Protein AF-A0A1W2DVP8-F1 (afdb_monomer_lite)

Secondary structure (DSSP, 8-state):
--HHHHHHHHHHTT--HHHHHHHHTS-HHHHHHHHTTSSPPPHHHHHHHHHHHHHHHHHHHHHHHHHHHHHSTT-EEEEE-SS-EEEEES---SHHHHHHSEEESSHHHHHHHHHHHHHHHHH-

pLDDT: mean 91.6, std 7.77, range [49.16, 97.62]

Sequence (124 aa):
MTGQKLKKKLKALKMSQVEFASKCGVSDVQVSKWINEHIDVPHYAITIVEMIDELKTESAINKLKALANTVSDGHYTICKFTTNYRVGLGTPADRDFIDKMADGNSIEEAILKLLDRIREVAWG

Organism: NCBI:txid1121400

InterPro domains:
  IPR001387 Cro/C1-type, helix-turn-helix domain [PF01381] (6-37)
  IPR001387 Cro/C1-type, helix-turn-helix domain [PS50943] (6-64)
  IPR010982 Lambda repressor-like, DNA-binding domain superfamily [G3DSA:1.10.260.40] (1-60)
  IPR010982 Lambda repressor-like, DNA-binding domain superfamily [SSF47413] (2-43)

Foldseek 3Di:
DALCVVVVLCVVVVHDLCRLCVQVVHHSVVNVCRNVVVDPDDPVSVVSSVVSVVVVVVVLVVVVQVVLVVPPVSAKDWDDDPQWIFIDHDDDPDVVSRVPTQIGSDPSNSSVSHVVVVVVVVPD

Radius of gyration: 18.46 Å; chains: 1; bounding box: 49×36×39 Å

Structure (mmCIF, N/CA/C/O backbone):
data_AF-A0A1W2DVP8-F1
#
_entry.id   AF-A0A1W2DVP8-F1
#
loop_
_atom_site.group_PDB
_atom_site.id
_atom_site.type_symbol
_atom_site.label_atom_id
_atom_site.label_alt_id
_atom_site.label_comp_id
_atom_site.label_asym_id
_atom_site.label_entity_id
_atom_site.label_seq_id
_atom_site.pdbx_PDB_ins_code
_atom_site.Cartn_x
_atom_site.Cartn_y
_atom_site.Cartn_z
_atom_site.occupancy
_atom_site.B_iso_or_equiv
_atom_site.auth_seq_id
_atom_site.auth_comp_id
_atom_site.auth_asym_id
_atom_site.auth_atom_id
_atom_site.pdbx_PDB_model_num
ATOM 1 N N . MET A 1 1 ? 5.576 13.772 -11.755 1.00 87.62 1 MET A N 1
ATOM 2 C CA . MET A 1 1 ? 5.924 13.449 -10.348 1.00 87.62 1 MET A CA 1
ATOM 3 C C . MET A 1 1 ? 7.257 14.114 -10.034 1.00 87.62 1 MET A C 1
ATOM 5 O O . MET A 1 1 ? 8.117 14.064 -10.895 1.00 87.62 1 MET A O 1
ATOM 9 N N . THR A 1 2 ? 7.432 14.736 -8.863 1.00 94.12 2 THR A N 1
ATOM 10 C CA . THR A 1 2 ? 8.720 15.354 -8.477 1.00 94.12 2 THR A CA 1
ATOM 11 C C . THR A 1 2 ? 9.706 14.327 -7.913 1.00 94.12 2 THR A C 1
ATOM 13 O O . THR A 1 2 ? 9.286 13.256 -7.456 1.00 94.12 2 THR A O 1
ATOM 16 N N . GLY A 1 3 ? 10.999 14.667 -7.877 1.00 93.38 3 GLY A N 1
ATOM 17 C CA . GLY A 1 3 ? 12.048 13.831 -7.283 1.00 93.38 3 GLY A CA 1
ATOM 18 C C . GLY A 1 3 ? 11.782 13.509 -5.812 1.00 93.38 3 GLY A C 1
ATOM 19 O O . GLY A 1 3 ? 11.843 12.348 -5.394 1.00 93.38 3 GLY A O 1
ATOM 20 N N . GLN A 1 4 ? 11.341 14.507 -5.038 1.00 94.56 4 GLN A N 1
ATOM 21 C CA . GLN A 1 4 ? 10.946 14.300 -3.639 1.00 94.56 4 GLN A CA 1
ATOM 22 C C . GLN A 1 4 ? 9.750 13.347 -3.482 1.00 94.56 4 GLN A C 1
ATOM 24 O O . GLN A 1 4 ? 9.712 12.540 -2.547 1.00 94.56 4 GLN A O 1
ATOM 29 N N . LYS A 1 5 ? 8.764 13.404 -4.388 1.00 94.81 5 LYS A N 1
ATOM 30 C CA . LYS A 1 5 ? 7.609 12.492 -4.361 1.00 94.81 5 LYS A CA 1
ATOM 31 C C . LYS A 1 5 ? 8.024 11.059 -4.716 1.00 94.81 5 LYS A C 1
ATOM 33 O O . LYS A 1 5 ? 7.572 10.133 -4.042 1.00 94.81 5 LYS A O 1
ATOM 38 N N . LEU A 1 6 ? 8.930 10.882 -5.682 1.00 95.44 6 LEU A N 1
ATOM 39 C CA . LEU A 1 6 ? 9.524 9.580 -6.002 1.00 95.44 6 LEU A CA 1
ATOM 40 C C . LEU A 1 6 ? 10.257 8.996 -4.784 1.00 95.44 6 LEU A C 1
ATOM 42 O O . LEU A 1 6 ? 9.977 7.869 -4.383 1.00 95.44 6 LEU A O 1
ATOM 46 N N . LYS A 1 7 ? 11.113 9.787 -4.120 1.00 95.94 7 LYS A N 1
ATOM 47 C CA . LYS A 1 7 ? 11.838 9.366 -2.906 1.00 95.94 7 LYS A CA 1
ATOM 48 C C . LYS A 1 7 ? 10.898 8.875 -1.803 1.00 95.94 7 LYS A C 1
ATOM 50 O O . LYS A 1 7 ? 11.159 7.851 -1.173 1.00 95.94 7 LYS A O 1
ATOM 55 N N . LYS A 1 8 ? 9.791 9.591 -1.575 1.00 95.00 8 LYS A N 1
ATOM 56 C CA . LYS A 1 8 ? 8.764 9.195 -0.599 1.00 95.00 8 LYS A CA 1
ATOM 57 C C . LYS A 1 8 ? 8.094 7.872 -0.977 1.00 95.00 8 LYS A C 1
ATOM 59 O O . LYS A 1 8 ? 7.950 7.022 -0.101 1.00 95.00 8 LYS A O 1
ATOM 64 N N . LYS A 1 9 ? 7.734 7.675 -2.252 1.00 93.75 9 LYS A N 1
ATOM 65 C CA . LYS A 1 9 ? 7.146 6.414 -2.734 1.00 93.75 9 LYS A CA 1
ATOM 66 C C . LYS A 1 9 ? 8.102 5.234 -2.566 1.00 93.75 9 LYS A C 1
ATOM 68 O O . LYS A 1 9 ? 7.710 4.241 -1.968 1.00 93.75 9 LYS A O 1
ATOM 73 N N . LEU A 1 10 ? 9.366 5.364 -2.975 1.00 94.69 10 LEU A N 1
ATOM 74 C CA . LEU A 1 10 ? 10.357 4.293 -2.795 1.00 94.69 10 LEU A CA 1
ATOM 75 C C . LEU A 1 10 ? 10.524 3.911 -1.317 1.00 94.69 10 LEU A C 1
ATOM 77 O O . LEU A 1 10 ? 10.535 2.730 -0.975 1.00 94.69 10 LEU A O 1
ATOM 81 N N . LYS A 1 11 ? 10.548 4.905 -0.418 1.00 94.25 11 LYS A N 1
ATOM 82 C CA . LYS A 1 11 ? 10.590 4.661 1.031 1.00 94.25 11 LYS A CA 1
ATOM 83 C C . LYS A 1 11 ? 9.347 3.915 1.534 1.00 94.25 11 LYS A C 1
ATOM 85 O O . LYS A 1 11 ? 9.489 2.984 2.322 1.00 94.25 11 LYS A O 1
ATOM 90 N N . ALA A 1 12 ? 8.149 4.291 1.084 1.00 88.81 12 ALA A N 1
ATOM 91 C CA . ALA A 1 12 ? 6.899 3.609 1.445 1.00 88.81 12 ALA A CA 1
ATOM 92 C C . ALA A 1 12 ? 6.844 2.161 0.919 1.00 88.81 12 ALA A C 1
ATOM 94 O O . ALA A 1 12 ? 6.334 1.258 1.587 1.00 88.81 12 ALA A O 1
ATOM 95 N N . LEU A 1 13 ? 7.441 1.925 -0.249 1.00 89.00 13 LEU A N 1
ATOM 96 C CA . LEU A 1 13 ? 7.591 0.601 -0.847 1.00 89.00 13 LEU A CA 1
ATOM 97 C C . LEU A 1 13 ? 8.717 -0.230 -0.214 1.00 89.00 13 LEU A C 1
ATOM 99 O O . LEU A 1 13 ? 8.846 -1.401 -0.551 1.00 89.00 13 LEU A O 1
ATOM 103 N N . LYS A 1 14 ? 9.507 0.338 0.712 1.00 92.75 14 LYS A N 1
ATOM 104 C CA . LYS A 1 14 ? 10.744 -0.267 1.244 1.00 92.75 14 LYS A CA 1
ATOM 105 C C . LYS A 1 14 ? 11.717 -0.689 0.130 1.00 92.75 14 LYS A C 1
ATOM 107 O O . LYS A 1 14 ? 12.460 -1.650 0.286 1.00 92.75 14 LYS A O 1
ATOM 112 N N . MET A 1 15 ? 11.713 0.056 -0.973 1.00 94.12 15 MET A N 1
ATOM 113 C CA . MET A 1 15 ? 12.488 -0.223 -2.176 1.00 94.12 15 MET A CA 1
ATOM 114 C C . MET A 1 15 ? 13.744 0.646 -2.215 1.00 94.12 15 MET A C 1
ATOM 116 O O . MET A 1 15 ? 13.684 1.863 -2.012 1.00 94.12 15 MET A O 1
ATOM 120 N N . SER A 1 16 ? 14.890 0.025 -2.491 1.00 96.25 16 SER A N 1
ATOM 121 C CA . SER A 1 16 ? 16.151 0.754 -2.661 1.00 96.25 16 SER A CA 1
ATOM 122 C C . SER A 1 16 ? 16.231 1.435 -4.034 1.00 96.25 16 SER A C 1
ATOM 124 O O . SER A 1 16 ? 15.555 1.038 -4.983 1.00 96.25 16 SER A O 1
ATOM 126 N N . GLN A 1 17 ? 17.092 2.451 -4.174 1.00 95.56 17 GLN A N 1
ATOM 127 C CA . GLN A 1 17 ? 17.328 3.084 -5.481 1.00 95.56 17 GLN A CA 1
ATOM 128 C C . GLN A 1 17 ? 17.907 2.094 -6.495 1.00 95.56 17 GLN A C 1
ATOM 130 O O . GLN A 1 17 ? 17.519 2.132 -7.655 1.00 95.56 17 GLN A O 1
ATOM 135 N N . VAL A 1 18 ? 18.792 1.197 -6.047 1.00 96.81 18 VAL A N 1
ATOM 136 C CA . VAL A 1 18 ? 19.421 0.163 -6.883 1.00 96.81 18 VAL A CA 1
ATOM 137 C C . VAL A 1 18 ? 18.373 -0.810 -7.420 1.00 96.81 18 VAL A C 1
ATOM 139 O O . VAL A 1 18 ? 18.340 -1.104 -8.613 1.00 96.81 18 VAL A O 1
ATOM 142 N N . GLU A 1 19 ? 17.473 -1.269 -6.553 1.00 96.06 19 GLU A N 1
ATOM 143 C CA . GLU A 1 19 ? 16.375 -2.149 -6.945 1.00 96.06 19 GLU A CA 1
ATOM 144 C C . GLU A 1 19 ? 15.438 -1.463 -7.946 1.00 96.06 19 GLU A C 1
ATOM 146 O O . GLU A 1 19 ? 15.117 -2.034 -8.988 1.00 96.06 19 GLU A O 1
ATOM 151 N N . PHE A 1 20 ? 15.051 -0.214 -7.676 1.00 96.94 20 PHE A N 1
ATOM 152 C CA . PHE A 1 20 ? 14.198 0.550 -8.582 1.00 96.94 20 PHE A CA 1
ATOM 153 C C . PHE A 1 20 ? 14.873 0.826 -9.935 1.00 96.94 20 PHE A C 1
ATOM 155 O O . PHE A 1 20 ? 14.236 0.702 -10.982 1.00 96.94 20 PHE A O 1
ATOM 162 N N . ALA A 1 21 ? 16.170 1.144 -9.927 1.00 97.25 21 ALA A N 1
ATOM 163 C CA . ALA A 1 21 ? 16.969 1.348 -11.132 1.00 97.25 21 ALA A CA 1
ATOM 164 C C . ALA A 1 21 ? 16.977 0.095 -12.016 1.00 97.25 21 ALA A C 1
ATOM 166 O O . ALA A 1 21 ? 16.729 0.190 -13.218 1.00 97.25 21 ALA A O 1
ATOM 167 N N . SER A 1 22 ? 17.143 -1.084 -11.403 1.00 96.88 22 SER A N 1
ATOM 168 C CA . SER A 1 22 ? 17.049 -2.373 -12.093 1.00 96.88 22 SER A CA 1
ATOM 169 C C . SER A 1 22 ? 15.681 -2.580 -12.756 1.00 96.88 22 SER A C 1
ATOM 171 O O . SER A 1 22 ? 15.634 -2.998 -13.911 1.00 96.88 22 SER A O 1
ATOM 173 N N . LYS A 1 23 ? 14.571 -2.224 -12.088 1.00 94.50 23 LYS A N 1
ATOM 174 C CA . LYS A 1 23 ? 13.219 -2.296 -12.686 1.00 94.50 23 LYS A CA 1
ATOM 175 C C . LYS A 1 23 ? 13.027 -1.332 -13.853 1.00 94.50 23 LYS A C 1
ATOM 177 O O . LYS A 1 23 ? 12.290 -1.641 -14.782 1.00 94.50 23 LYS A O 1
ATOM 182 N N . CYS A 1 24 ? 13.682 -0.178 -13.802 1.00 93.88 24 CYS A N 1
ATOM 183 C CA . CYS A 1 24 ? 13.612 0.843 -14.841 1.00 93.88 24 CYS A CA 1
ATOM 184 C C . CYS A 1 24 ? 14.604 0.616 -15.994 1.00 93.88 24 CYS A C 1
ATOM 186 O O . CYS A 1 24 ? 14.543 1.344 -16.980 1.00 93.88 24 CYS A O 1
ATOM 188 N N . GLY A 1 25 ? 15.528 -0.345 -15.874 1.00 95.50 25 GLY A N 1
ATOM 189 C CA . GLY A 1 25 ? 16.584 -0.571 -16.865 1.00 95.50 25 GLY A CA 1
ATOM 190 C C . GLY A 1 25 ? 17.602 0.573 -16.950 1.00 95.50 25 GLY A C 1
ATOM 191 O O . GLY A 1 25 ? 18.148 0.832 -18.019 1.00 95.50 25 GLY A O 1
ATOM 192 N N . VAL A 1 26 ? 17.842 1.281 -15.842 1.00 96.31 26 VAL A N 1
ATOM 193 C CA . VAL A 1 26 ? 18.785 2.412 -15.760 1.00 96.31 26 VAL A CA 1
ATOM 194 C C . VAL A 1 26 ? 19.813 2.195 -14.650 1.00 96.31 26 VAL A C 1
ATOM 196 O O . VAL A 1 26 ? 19.691 1.270 -13.849 1.00 96.31 26 VAL A O 1
ATOM 199 N N . SER A 1 27 ? 20.824 3.063 -14.569 1.00 97.25 27 SER A N 1
ATOM 200 C CA . SER A 1 27 ? 21.740 3.083 -13.426 1.00 97.25 27 SER A CA 1
ATOM 201 C C . SER A 1 27 ? 21.100 3.724 -12.191 1.00 97.25 27 SER A C 1
ATOM 203 O O . SER A 1 27 ? 20.252 4.613 -12.279 1.00 97.25 27 SER A O 1
ATOM 205 N N . ASP A 1 28 ? 21.556 3.315 -11.014 1.00 96.31 28 ASP A N 1
ATOM 206 C CA . ASP A 1 28 ? 21.214 3.937 -9.733 1.00 96.31 28 ASP A CA 1
ATOM 207 C C . ASP A 1 28 ? 21.630 5.418 -9.678 1.00 96.31 28 ASP A C 1
ATOM 209 O O . ASP A 1 28 ? 20.908 6.246 -9.124 1.00 96.31 28 ASP A O 1
ATOM 213 N N . VAL A 1 29 ? 22.727 5.788 -10.349 1.00 96.94 29 VAL A N 1
ATOM 214 C CA . VAL A 1 29 ? 23.134 7.190 -10.547 1.00 96.94 29 VAL A CA 1
ATOM 215 C C . VAL A 1 29 ? 22.039 7.996 -11.251 1.00 96.94 29 VAL A C 1
ATOM 217 O O . VAL A 1 29 ? 21.763 9.130 -10.858 1.00 96.94 29 VAL A O 1
ATOM 220 N N . GLN A 1 30 ? 21.387 7.429 -12.271 1.00 96.94 30 GLN A N 1
ATOM 221 C CA . GLN A 1 30 ? 20.291 8.096 -12.976 1.00 96.94 30 GLN A CA 1
ATOM 222 C C . GLN A 1 30 ? 19.089 8.321 -12.045 1.00 96.94 30 GLN A C 1
ATOM 224 O O . GLN A 1 30 ? 18.538 9.422 -12.009 1.00 96.94 30 GLN A O 1
ATOM 229 N N . VAL A 1 31 ? 18.740 7.321 -11.229 1.00 96.44 31 VAL A N 1
ATOM 230 C CA . VAL A 1 31 ? 17.680 7.436 -10.211 1.00 96.44 31 VAL A CA 1
ATOM 231 C C . VAL A 1 31 ? 18.022 8.491 -9.158 1.00 96.44 31 VAL A C 1
ATOM 233 O O . VAL A 1 31 ? 17.161 9.283 -8.771 1.00 96.44 31 VAL A O 1
ATOM 236 N N . SER A 1 32 ? 19.281 8.554 -8.723 1.00 97.19 32 SER A N 1
ATOM 237 C CA . SER A 1 32 ? 19.763 9.569 -7.784 1.00 97.19 32 SER A CA 1
ATOM 238 C C . SER A 1 32 ? 19.593 10.981 -8.349 1.00 97.19 32 SER A C 1
ATOM 240 O O . SER A 1 32 ? 19.098 11.871 -7.655 1.00 97.19 32 SER A O 1
ATOM 242 N N . LYS A 1 33 ? 19.904 11.191 -9.636 1.00 97.62 33 LYS A N 1
ATOM 243 C CA . LYS A 1 33 ? 19.685 12.486 -10.296 1.00 97.62 33 LYS A CA 1
ATOM 244 C C . LYS A 1 33 ? 18.206 12.885 -10.344 1.00 97.62 33 LYS A C 1
ATOM 246 O O . LYS A 1 33 ? 17.911 14.060 -10.138 1.00 97.62 33 LYS A O 1
ATOM 251 N N . TRP A 1 34 ? 17.290 11.934 -10.553 1.00 97.50 34 TRP A N 1
ATOM 252 C CA . TRP A 1 34 ? 15.845 12.185 -10.470 1.00 97.50 34 TRP A CA 1
ATOM 253 C C . TRP A 1 34 ? 15.412 12.589 -9.059 1.00 97.50 34 TRP A C 1
ATOM 255 O O . TRP A 1 34 ? 14.690 13.565 -8.880 1.00 97.50 34 TRP A O 1
ATOM 265 N N . ILE A 1 35 ? 15.859 11.846 -8.042 1.00 96.25 35 ILE A N 1
ATOM 266 C CA . ILE A 1 35 ? 15.496 12.081 -6.636 1.00 96.25 35 ILE A CA 1
ATOM 267 C C . ILE A 1 35 ? 16.005 13.435 -6.136 1.00 96.25 35 ILE A C 1
ATOM 269 O O . ILE A 1 35 ? 15.305 14.102 -5.373 1.00 96.25 35 ILE A O 1
ATOM 273 N N . ASN A 1 36 ? 17.204 13.827 -6.567 1.00 96.62 36 ASN A N 1
ATOM 274 C CA . ASN A 1 36 ? 17.841 15.092 -6.207 1.00 96.62 36 ASN A CA 1
ATOM 275 C C . ASN A 1 36 ? 17.442 16.254 -7.131 1.00 96.62 36 ASN A C 1
ATOM 277 O O . ASN A 1 36 ? 18.016 17.331 -7.019 1.00 96.62 36 ASN A O 1
ATOM 281 N N . GLU A 1 37 ? 16.473 16.040 -8.028 1.00 94.94 37 GLU A N 1
ATOM 282 C CA . GLU A 1 37 ? 15.890 17.074 -8.898 1.00 94.94 37 GLU A CA 1
ATOM 283 C C . GLU A 1 37 ? 16.916 17.749 -9.826 1.00 94.94 37 GLU A C 1
ATOM 285 O O . GLU A 1 37 ? 16.724 18.869 -10.286 1.00 94.94 37 GLU A O 1
ATOM 290 N N . HIS A 1 38 ? 18.003 17.043 -10.152 1.00 95.62 38 HIS A N 1
ATOM 291 C CA . HIS A 1 38 ? 18.950 17.473 -11.184 1.00 95.62 38 HIS A CA 1
ATOM 292 C C . HIS A 1 38 ? 18.378 17.305 -12.594 1.00 95.62 38 HIS A C 1
ATOM 294 O O . HIS A 1 38 ? 18.798 17.997 -13.517 1.00 95.62 38 HIS A O 1
ATOM 300 N N . ILE A 1 39 ? 17.453 16.358 -12.756 1.00 94.88 39 ILE A N 1
ATOM 301 C CA . ILE A 1 39 ? 16.690 16.096 -13.977 1.00 94.88 39 ILE A CA 1
ATOM 302 C C . ILE A 1 39 ? 15.294 15.600 -13.602 1.00 94.88 39 ILE A C 1
ATOM 304 O O . ILE A 1 39 ? 15.101 15.000 -12.541 1.00 94.88 39 ILE A O 1
ATOM 308 N N . ASP A 1 40 ? 14.336 15.804 -14.501 1.00 96.25 40 ASP A N 1
ATOM 309 C CA . ASP A 1 40 ? 12.962 15.354 -14.304 1.00 96.25 40 ASP A CA 1
ATOM 310 C C . ASP A 1 40 ? 12.843 13.828 -14.251 1.00 96.25 40 ASP A C 1
ATOM 312 O O . ASP A 1 40 ? 13.577 13.089 -14.916 1.00 96.25 40 ASP A O 1
ATOM 316 N N . VAL A 1 41 ? 11.862 13.353 -13.477 1.00 96.50 41 VAL A N 1
ATOM 317 C CA . VAL A 1 41 ? 11.491 11.936 -13.455 1.00 96.50 41 VAL A CA 1
ATOM 318 C C . VAL A 1 41 ? 10.776 11.607 -14.772 1.00 96.50 41 VAL A C 1
ATOM 320 O O . VAL A 1 41 ? 9.697 12.156 -15.020 1.00 96.50 41 VAL A O 1
ATOM 323 N N . PRO A 1 42 ? 11.312 10.706 -15.612 1.00 96.50 42 PRO A N 1
ATOM 324 C CA . PRO A 1 42 ? 10.688 10.380 -16.884 1.00 96.50 42 PRO A CA 1
ATOM 325 C C . PRO A 1 42 ? 9.386 9.611 -16.669 1.00 96.50 42 PRO A C 1
ATOM 327 O O . PRO A 1 42 ? 9.254 8.840 -15.718 1.00 96.50 42 PRO A O 1
ATOM 330 N N . HIS A 1 43 ? 8.434 9.782 -17.589 1.00 94.75 43 HIS A N 1
ATOM 331 C CA . HIS A 1 43 ? 7.087 9.229 -17.446 1.00 94.75 43 HIS A CA 1
ATOM 332 C C . HIS A 1 43 ? 7.072 7.712 -17.211 1.00 94.75 43 HIS A C 1
ATOM 334 O O . HIS A 1 43 ? 6.380 7.257 -16.311 1.00 94.75 43 HIS A O 1
ATOM 340 N N . TYR A 1 44 ? 7.906 6.938 -17.914 1.00 94.56 44 TYR A N 1
ATOM 341 C CA . TYR A 1 44 ? 7.967 5.484 -17.721 1.00 94.56 44 TYR A CA 1
ATOM 342 C C . TYR A 1 44 ? 8.355 5.086 -16.286 1.00 94.56 44 TYR A C 1
ATOM 344 O O . TYR A 1 44 ? 7.819 4.123 -15.750 1.00 94.56 44 TYR A O 1
ATOM 352 N N . ALA A 1 45 ? 9.251 5.834 -15.631 1.00 95.19 45 ALA A N 1
ATOM 353 C CA . ALA A 1 45 ? 9.649 5.555 -14.253 1.00 95.19 45 ALA A CA 1
ATOM 354 C C . ALA A 1 45 ? 8.507 5.880 -13.278 1.00 95.19 45 ALA A C 1
ATOM 356 O O . ALA A 1 45 ? 8.330 5.188 -12.275 1.00 95.19 45 ALA A O 1
ATOM 357 N N . ILE A 1 46 ? 7.703 6.903 -13.593 1.00 95.25 46 ILE A N 1
ATOM 358 C CA . ILE A 1 46 ? 6.459 7.204 -12.874 1.00 95.25 46 ILE A CA 1
ATOM 359 C C . ILE A 1 46 ? 5.493 6.022 -12.997 1.00 95.25 46 ILE A C 1
ATOM 361 O O . ILE A 1 46 ? 5.045 5.505 -11.978 1.00 95.25 46 ILE A O 1
ATOM 365 N N . THR A 1 47 ? 5.250 5.546 -14.218 1.00 93.69 47 THR A N 1
ATOM 366 C CA . THR A 1 47 ? 4.358 4.411 -14.475 1.00 93.69 47 THR A CA 1
ATOM 367 C C . THR A 1 47 ? 4.817 3.155 -13.737 1.00 93.69 47 THR A C 1
ATOM 369 O O . THR A 1 47 ? 4.019 2.522 -13.056 1.00 93.69 47 THR A O 1
ATOM 372 N N . ILE A 1 48 ? 6.110 2.816 -13.789 1.00 93.31 48 ILE A N 1
ATOM 373 C CA . ILE A 1 48 ? 6.651 1.625 -13.117 1.00 93.31 48 ILE A CA 1
ATOM 374 C C . ILE A 1 48 ? 6.444 1.697 -11.601 1.00 93.31 48 ILE A C 1
ATOM 376 O O . ILE A 1 48 ? 6.014 0.714 -10.998 1.00 93.31 48 ILE A O 1
ATOM 380 N N . VAL A 1 49 ? 6.731 2.840 -10.963 1.00 93.69 49 VAL A N 1
ATOM 381 C CA . VAL A 1 49 ? 6.541 2.950 -9.508 1.00 93.69 49 VAL A CA 1
ATOM 382 C C . VAL A 1 49 ? 5.063 2.898 -9.121 1.00 93.69 49 VAL A C 1
ATOM 384 O O . VAL A 1 49 ? 4.740 2.381 -8.057 1.00 93.69 49 VAL A O 1
ATOM 387 N N . GLU A 1 50 ? 4.168 3.412 -9.967 1.00 90.06 50 GLU A N 1
ATOM 388 C CA . GLU A 1 50 ? 2.720 3.342 -9.754 1.00 90.06 50 GLU A CA 1
ATOM 389 C C . GLU A 1 50 ? 2.206 1.906 -9.894 1.00 90.06 50 GLU A C 1
ATOM 391 O O . GLU A 1 50 ? 1.539 1.424 -8.984 1.00 90.06 50 GLU A O 1
ATOM 396 N N . MET A 1 51 ? 2.632 1.171 -10.923 1.00 88.31 51 MET A N 1
ATOM 397 C CA . MET A 1 51 ? 2.287 -0.247 -11.094 1.00 88.31 51 MET A CA 1
ATOM 398 C C . MET A 1 51 ? 2.768 -1.116 -9.923 1.00 88.31 51 MET A C 1
ATOM 400 O O . MET A 1 51 ? 2.062 -2.013 -9.473 1.00 88.31 51 MET A O 1
ATOM 404 N N . ILE A 1 52 ? 3.972 -0.865 -9.402 1.00 87.00 52 ILE A N 1
ATOM 405 C CA . ILE A 1 52 ? 4.496 -1.603 -8.240 1.00 87.00 52 ILE A CA 1
ATOM 406 C C . ILE A 1 52 ? 3.655 -1.322 -6.984 1.00 87.00 52 ILE A C 1
ATOM 408 O O . ILE A 1 52 ? 3.383 -2.233 -6.201 1.00 87.00 52 ILE A O 1
ATOM 412 N N . ASP A 1 53 ? 3.242 -0.069 -6.793 1.00 84.69 53 ASP A N 1
ATOM 413 C CA . ASP A 1 53 ? 2.377 0.359 -5.687 1.00 84.69 53 ASP A CA 1
ATOM 414 C C . ASP A 1 53 ? 0.990 -0.309 -5.768 1.00 84.69 53 ASP A C 1
ATOM 416 O O . ASP A 1 53 ? 0.455 -0.802 -4.768 1.00 84.69 53 ASP A O 1
ATOM 420 N N . GLU A 1 54 ? 0.445 -0.419 -6.981 1.00 78.31 54 GLU A N 1
ATOM 421 C CA . GLU A 1 54 ? -0.801 -1.135 -7.267 1.00 78.31 54 GLU A CA 1
ATOM 422 C C . GLU A 1 54 ? -0.680 -2.634 -6.978 1.00 78.31 54 GLU A C 1
ATOM 424 O O . GLU A 1 54 ? -1.493 -3.165 -6.225 1.00 78.31 54 GLU A O 1
ATOM 429 N N . LEU A 1 55 ? 0.370 -3.309 -7.459 1.00 76.56 55 LEU A N 1
ATOM 430 C CA . LEU A 1 55 ? 0.600 -4.741 -7.205 1.00 76.56 55 LEU A CA 1
ATOM 431 C C . LEU A 1 55 ? 0.734 -5.062 -5.709 1.00 76.56 55 LEU A C 1
ATOM 433 O O . LEU A 1 55 ? 0.274 -6.102 -5.226 1.00 76.56 55 LEU A O 1
ATOM 437 N N . LYS A 1 56 ? 1.346 -4.159 -4.938 1.00 71.31 56 LYS A N 1
ATOM 438 C CA . LYS A 1 56 ? 1.430 -4.300 -3.482 1.00 71.31 56 LYS A CA 1
ATOM 439 C C . LYS A 1 56 ? 0.048 -4.186 -2.833 1.00 71.31 56 LYS A C 1
ATOM 441 O O . LYS A 1 56 ? -0.287 -4.994 -1.961 1.00 71.31 56 LYS A O 1
ATOM 446 N N . THR A 1 57 ? -0.768 -3.244 -3.299 1.00 65.19 57 THR A N 1
ATOM 447 C CA . THR A 1 57 ? -2.152 -3.050 -2.845 1.00 65.19 57 THR A CA 1
ATOM 448 C C . THR A 1 57 ? -3.043 -4.238 -3.220 1.00 65.19 57 THR A C 1
ATOM 450 O O . THR A 1 57 ? -3.802 -4.727 -2.377 1.00 65.19 57 THR A O 1
ATOM 453 N N . GLU A 1 58 ? -2.894 -4.779 -4.433 1.00 65.75 58 GLU A N 1
ATOM 454 C CA . GLU A 1 58 ? -3.548 -6.019 -4.855 1.00 65.75 58 GLU A CA 1
ATOM 455 C C . GLU A 1 58 ? -3.180 -7.182 -3.931 1.00 65.75 58 GLU A C 1
ATOM 457 O O . GLU A 1 58 ? -4.049 -7.979 -3.588 1.00 65.75 58 GLU A O 1
ATOM 462 N N . SER A 1 59 ? -1.944 -7.253 -3.420 1.00 80.25 59 SER A N 1
ATOM 463 C CA . SER A 1 59 ? -1.563 -8.300 -2.462 1.00 80.25 59 SER A CA 1
ATOM 464 C C . SER A 1 59 ? -2.362 -8.238 -1.151 1.00 80.25 59 SER A C 1
ATOM 466 O O . SER A 1 59 ? -2.746 -9.280 -0.615 1.00 80.25 59 SER A O 1
ATOM 468 N N . ALA A 1 60 ? -2.647 -7.038 -0.633 1.00 86.44 60 ALA A N 1
ATOM 469 C CA . ALA A 1 60 ? -3.416 -6.867 0.598 1.00 86.44 60 ALA A CA 1
ATOM 470 C C . ALA A 1 60 ? -4.899 -7.175 0.364 1.00 86.44 60 ALA A C 1
ATOM 472 O O . ALA A 1 60 ? -5.497 -7.945 1.116 1.0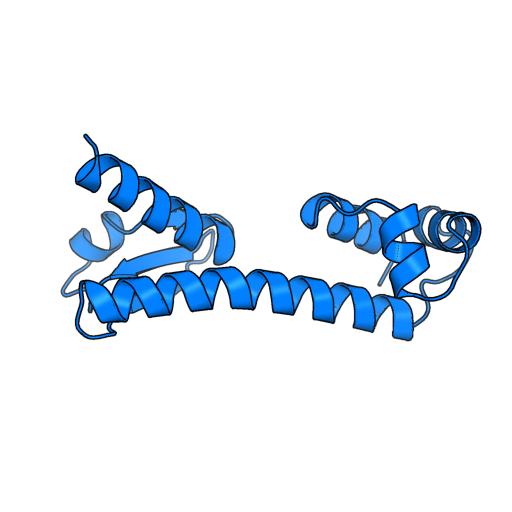0 86.44 60 ALA A O 1
ATOM 473 N N . ILE A 1 61 ? -5.475 -6.653 -0.721 1.00 90.56 61 ILE A N 1
ATOM 474 C CA . ILE A 1 61 ? -6.862 -6.945 -1.101 1.00 90.56 61 ILE A CA 1
ATOM 475 C C . ILE A 1 61 ? -7.053 -8.441 -1.380 1.00 90.56 61 ILE A C 1
ATOM 477 O O . ILE A 1 61 ? -8.055 -9.012 -0.959 1.00 90.56 61 ILE A O 1
ATOM 481 N N . ASN A 1 62 ? -6.096 -9.111 -2.021 1.00 90.88 62 ASN A N 1
ATOM 482 C CA . ASN A 1 62 ? -6.177 -10.550 -2.276 1.00 90.88 62 ASN A CA 1
ATOM 483 C C . ASN A 1 62 ? -6.125 -11.367 -0.978 1.00 90.88 62 ASN A C 1
ATOM 485 O O . ASN A 1 62 ? -6.879 -12.329 -0.838 1.00 90.88 62 ASN A O 1
ATOM 489 N N . LYS A 1 63 ? -5.312 -10.957 0.006 1.00 90.50 63 LYS A N 1
ATOM 490 C CA . LYS A 1 63 ? -5.320 -11.566 1.348 1.00 90.50 63 LYS A CA 1
ATOM 491 C C . LYS A 1 63 ? -6.657 -11.359 2.061 1.00 90.50 63 LYS A C 1
ATOM 493 O O . LYS A 1 63 ? -7.169 -12.303 2.654 1.00 90.50 63 LYS A O 1
ATOM 498 N N . LEU A 1 64 ? -7.240 -10.161 1.969 1.00 93.50 64 LEU A N 1
ATOM 499 C CA . LEU A 1 64 ? -8.570 -9.878 2.516 1.00 93.50 64 LEU A CA 1
ATOM 500 C C . LEU A 1 64 ? -9.647 -10.751 1.861 1.00 93.50 64 LEU A C 1
ATOM 502 O O . LEU A 1 64 ? -10.442 -11.352 2.572 1.00 93.50 64 LEU A O 1
ATOM 506 N N . LYS A 1 65 ? -9.649 -10.860 0.526 1.00 93.81 65 LYS A N 1
ATOM 507 C CA . LYS A 1 65 ? -10.578 -11.719 -0.225 1.00 93.81 65 LYS A CA 1
ATOM 508 C C . LYS A 1 65 ? -10.454 -13.183 0.196 1.00 93.81 65 LYS A C 1
ATOM 510 O O . LYS A 1 65 ? -11.461 -13.823 0.476 1.00 93.81 65 LYS A O 1
ATOM 515 N N . ALA A 1 66 ? -9.228 -13.702 0.278 1.00 90.25 66 ALA A N 1
ATOM 516 C CA . ALA A 1 66 ? -8.977 -15.078 0.703 1.00 90.25 66 ALA A CA 1
ATOM 517 C C . ALA A 1 66 ? -9.500 -15.340 2.123 1.00 90.25 66 ALA A C 1
ATOM 519 O O . ALA A 1 66 ? -10.163 -16.348 2.367 1.00 90.25 66 ALA A O 1
ATOM 520 N N . LEU A 1 67 ? -9.261 -14.401 3.041 1.00 91.31 67 LEU A N 1
ATOM 521 C CA . LEU A 1 67 ? -9.801 -14.468 4.392 1.00 91.31 67 LEU A CA 1
ATOM 522 C C . LEU A 1 67 ? -11.334 -14.434 4.381 1.00 91.31 67 LEU A C 1
ATOM 524 O O . LEU A 1 67 ? -11.957 -15.316 4.960 1.00 91.31 67 LEU A 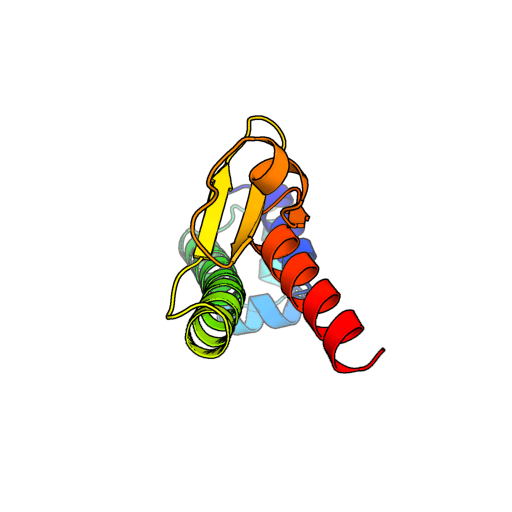O 1
ATOM 528 N N . ALA A 1 68 ? -11.944 -13.467 3.695 1.00 94.12 68 ALA A N 1
ATOM 529 C CA . ALA A 1 68 ? -13.395 -13.308 3.631 1.00 94.12 68 ALA A CA 1
ATOM 530 C C . ALA A 1 68 ? -14.095 -14.553 3.072 1.00 94.12 68 ALA A C 1
ATOM 532 O O . ALA A 1 68 ? -15.085 -15.000 3.646 1.00 94.12 68 ALA A O 1
ATOM 533 N N . ASN A 1 69 ? -13.542 -15.167 2.023 1.00 92.06 69 ASN A N 1
ATOM 534 C CA . ASN A 1 69 ? -14.029 -16.440 1.480 1.00 92.06 69 ASN A CA 1
ATOM 535 C C . ASN A 1 69 ? -13.983 -17.578 2.509 1.00 92.06 69 ASN A C 1
ATOM 537 O O . ASN A 1 69 ? -14.798 -18.488 2.452 1.00 92.06 69 ASN A O 1
ATOM 541 N N . THR A 1 70 ? -13.036 -17.528 3.446 1.00 87.94 70 THR A N 1
ATOM 542 C CA . THR A 1 70 ? -12.854 -18.571 4.461 1.00 87.94 70 THR A CA 1
ATOM 543 C C . THR A 1 70 ? -13.793 -18.387 5.651 1.00 87.94 70 THR A C 1
ATOM 545 O O . THR A 1 70 ? -14.298 -19.369 6.183 1.00 87.94 70 THR A O 1
ATOM 548 N N . VAL A 1 71 ? -14.016 -17.144 6.096 1.00 88.06 71 VAL A N 1
ATOM 549 C CA . VAL A 1 71 ? -14.655 -16.878 7.402 1.00 88.06 71 VAL A CA 1
ATOM 550 C C . VAL A 1 71 ? -15.980 -16.118 7.328 1.00 88.06 71 VAL A C 1
ATOM 552 O O . VAL A 1 71 ? -16.658 -15.997 8.341 1.00 88.06 71 VAL A O 1
ATOM 555 N N . SER A 1 72 ? -16.343 -15.567 6.167 1.00 86.69 72 SER A N 1
ATOM 556 C CA . SER A 1 72 ? -17.505 -14.678 6.032 1.00 86.69 72 SER A CA 1
ATOM 557 C C . SER A 1 72 ? -18.229 -14.818 4.687 1.00 86.69 72 SER A C 1
ATOM 559 O O . SER A 1 72 ? -18.825 -13.850 4.210 1.00 86.69 72 SER A O 1
ATOM 561 N N . ASP A 1 73 ? -18.168 -15.997 4.063 1.00 89.31 73 ASP A N 1
ATOM 562 C CA . ASP A 1 73 ? -18.835 -16.286 2.780 1.00 89.31 73 ASP A CA 1
ATOM 563 C C . ASP A 1 73 ? -18.486 -15.262 1.679 1.00 89.31 73 ASP A C 1
ATOM 565 O O . ASP A 1 73 ? -19.325 -14.767 0.935 1.00 89.31 73 ASP A O 1
ATOM 569 N N . GLY A 1 74 ? -17.221 -14.834 1.659 1.00 88.38 74 GLY A N 1
ATOM 570 C CA . GLY A 1 74 ? -16.704 -13.850 0.705 1.00 88.38 74 GLY A CA 1
ATOM 571 C C . GLY A 1 74 ? -17.028 -12.390 1.027 1.00 88.38 74 GLY A C 1
ATOM 572 O O . GLY A 1 74 ? -16.514 -11.495 0.356 1.00 88.38 74 GLY A O 1
ATOM 573 N N . HIS A 1 75 ? -17.806 -12.112 2.076 1.00 92.88 75 HIS A N 1
ATOM 574 C CA . HIS A 1 75 ? -18.176 -10.746 2.436 1.00 92.88 75 HIS A CA 1
ATOM 575 C C . HIS A 1 75 ? -17.069 -10.024 3.211 1.00 92.88 75 HIS A C 1
ATOM 577 O O . HIS A 1 75 ? -16.622 -10.456 4.276 1.00 92.88 75 HIS A O 1
ATOM 583 N N . TYR A 1 76 ? -16.685 -8.854 2.709 1.00 95.19 76 TYR A N 1
ATOM 584 C CA . TYR A 1 76 ? -15.877 -7.876 3.425 1.00 95.19 76 TYR A CA 1
ATOM 585 C C . TYR A 1 76 ? -16.373 -6.468 3.110 1.00 95.19 76 TYR A C 1
ATOM 587 O O . TYR A 1 76 ? -16.918 -6.208 2.037 1.00 95.19 76 TYR A O 1
ATOM 595 N N . THR A 1 77 ? -16.141 -5.546 4.037 1.00 96.12 77 THR A N 1
ATOM 596 C CA . THR A 1 77 ? -16.524 -4.143 3.892 1.00 96.12 77 THR A CA 1
ATOM 597 C C . THR A 1 77 ? -15.306 -3.251 4.091 1.00 96.12 77 THR A C 1
ATOM 599 O O . THR A 1 77 ? -14.534 -3.445 5.031 1.00 96.12 77 THR A O 1
ATOM 602 N N . ILE A 1 78 ? -15.142 -2.261 3.208 1.00 95.69 78 ILE A N 1
ATOM 603 C CA . ILE A 1 78 ? -14.142 -1.195 3.325 1.00 95.69 78 ILE A CA 1
ATOM 604 C C . ILE A 1 78 ? -14.882 0.143 3.371 1.00 95.69 78 ILE A C 1
ATOM 606 O O . ILE A 1 78 ? -15.546 0.524 2.411 1.00 95.69 78 ILE A O 1
ATOM 610 N N . CYS A 1 79 ? -14.731 0.875 4.469 1.00 95.69 79 CYS A N 1
ATOM 611 C CA . CYS A 1 79 ? -15.315 2.197 4.667 1.00 95.69 79 CYS A CA 1
ATOM 612 C C . CYS A 1 79 ? -14.232 3.277 4.545 1.00 95.69 79 CYS A C 1
ATOM 614 O O . CYS A 1 79 ? -13.223 3.226 5.254 1.00 95.69 79 CYS A O 1
ATOM 616 N N . LYS A 1 80 ? -14.449 4.284 3.688 1.00 96.38 80 LYS A N 1
ATOM 617 C CA . LYS A 1 80 ? -13.632 5.508 3.638 1.00 96.38 80 LYS A CA 1
ATOM 618 C C . LYS A 1 80 ? -14.255 6.581 4.527 1.00 96.38 80 LYS A C 1
ATOM 620 O O . LYS A 1 80 ? -15.404 6.954 4.323 1.00 96.38 80 LYS A O 1
ATOM 625 N N . PHE A 1 81 ? -13.459 7.150 5.425 1.00 95.44 81 PHE A N 1
ATOM 626 C CA . PHE A 1 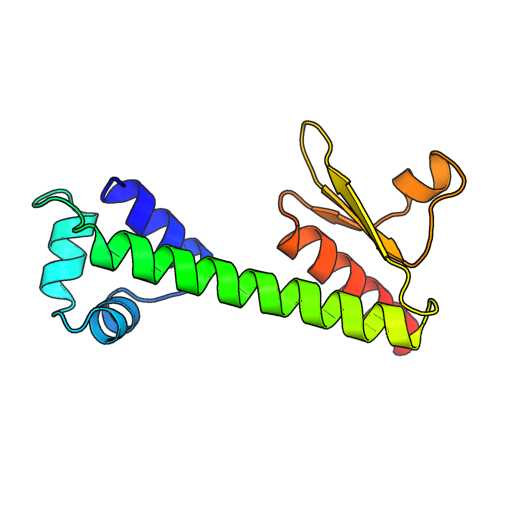81 ? -13.808 8.357 6.177 1.00 95.44 81 PHE A CA 1
ATOM 627 C C . PHE A 1 81 ? -12.899 9.515 5.784 1.00 95.44 81 PHE A C 1
ATOM 629 O O . PHE A 1 81 ? -11.894 9.325 5.098 1.00 95.44 81 PHE A O 1
ATOM 636 N N . THR A 1 82 ? -13.206 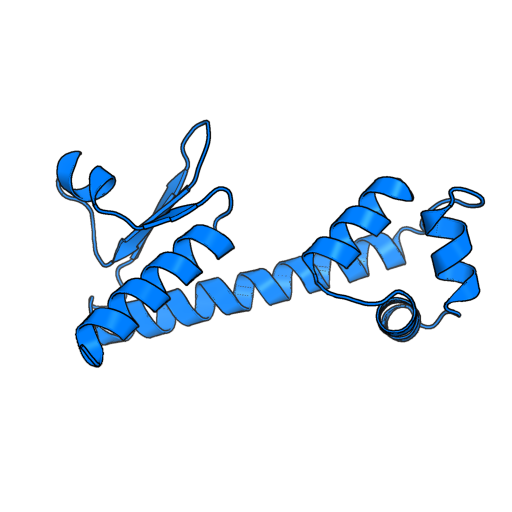10.720 6.259 1.00 95.44 82 THR A N 1
ATOM 637 C CA . THR A 1 82 ? -12.397 11.919 5.999 1.00 95.44 82 THR A CA 1
ATOM 638 C C . THR A 1 82 ? -10.924 11.710 6.362 1.00 95.44 82 THR A C 1
ATOM 640 O O . THR A 1 82 ? -10.044 12.105 5.602 1.00 95.44 82 THR A O 1
ATOM 643 N N . THR A 1 83 ? -10.640 11.029 7.476 1.00 94.19 83 THR A N 1
ATOM 644 C CA . THR A 1 83 ? -9.285 10.915 8.039 1.00 94.19 83 THR A CA 1
ATOM 645 C C . THR A 1 83 ? -8.665 9.524 7.931 1.00 94.19 83 THR A C 1
ATOM 647 O O . THR A 1 83 ? -7.447 9.411 7.991 1.00 94.19 83 THR A O 1
ATOM 650 N N . ASN A 1 84 ? -9.459 8.468 7.746 1.00 96.94 84 ASN A N 1
ATOM 651 C CA . ASN A 1 84 ? -8.961 7.092 7.764 1.00 96.94 84 ASN A CA 1
ATOM 652 C C . ASN A 1 84 ? -9.786 6.153 6.865 1.00 96.94 84 ASN A C 1
ATOM 654 O O . ASN A 1 84 ? -10.654 6.581 6.093 1.00 96.94 84 ASN A O 1
ATOM 658 N N . TYR A 1 85 ? -9.447 4.872 6.940 1.00 97.56 85 TYR A N 1
ATOM 659 C CA . TYR A 1 85 ? -10.159 3.739 6.370 1.00 97.56 85 TYR A CA 1
ATOM 660 C C . TYR A 1 85 ? -10.491 2.761 7.483 1.00 97.56 85 TYR A C 1
ATOM 662 O O . TYR A 1 85 ? -9.724 2.635 8.437 1.00 97.56 85 TYR A O 1
ATOM 670 N N . ARG A 1 86 ? -11.604 2.044 7.340 1.00 97.50 86 ARG A N 1
ATOM 671 C CA . ARG A 1 86 ? -11.941 0.918 8.208 1.00 97.50 86 ARG A CA 1
ATOM 672 C C . ARG A 1 86 ? -12.293 -0.306 7.390 1.00 97.50 86 ARG A C 1
ATOM 674 O O . ARG A 1 86 ? -12.965 -0.179 6.371 1.00 97.50 86 ARG A O 1
ATOM 681 N N . VAL A 1 87 ? -11.828 -1.467 7.830 1.00 97.12 87 VAL A N 1
ATOM 682 C CA . VAL A 1 87 ? -12.028 -2.744 7.148 1.00 97.12 87 VAL A CA 1
ATOM 683 C C . VAL A 1 87 ? -12.564 -3.768 8.135 1.00 97.12 87 VAL A C 1
ATOM 685 O O . VAL A 1 87 ? -12.043 -3.924 9.241 1.00 97.12 87 VAL A O 1
ATOM 688 N N . GLY A 1 88 ? -13.612 -4.470 7.725 1.00 95.81 88 GLY A N 1
ATOM 689 C CA . GLY A 1 88 ? -14.212 -5.556 8.486 1.00 95.81 88 GLY A CA 1
ATOM 690 C C . GLY A 1 88 ? -14.677 -6.689 7.584 1.00 95.81 88 GLY A C 1
ATOM 691 O O . GLY A 1 88 ? -14.779 -6.537 6.366 1.00 95.81 88 GLY A O 1
ATOM 692 N N . LEU A 1 89 ? -14.953 -7.828 8.208 1.00 93.75 89 LEU A N 1
ATOM 693 C CA . LEU A 1 89 ? -15.593 -8.974 7.572 1.00 93.75 89 LEU A CA 1
ATOM 694 C C . LEU A 1 89 ? -17.112 -8.847 7.700 1.00 93.75 89 LEU A C 1
ATOM 696 O O . LEU A 1 89 ? -17.605 -8.298 8.687 1.00 93.75 89 LEU A O 1
ATOM 700 N N . GLY A 1 90 ? -17.838 -9.350 6.705 1.00 90.69 90 GLY A N 1
ATOM 701 C CA . GLY A 1 90 ? -19.293 -9.266 6.654 1.00 90.69 90 GLY A CA 1
ATOM 702 C C . GLY A 1 90 ? -19.824 -7.879 6.287 1.00 90.69 90 GLY A C 1
ATOM 703 O O . GLY A 1 90 ? -19.084 -6.968 5.896 1.00 90.69 90 GLY A O 1
ATOM 704 N N . THR A 1 91 ? -21.141 -7.738 6.413 1.00 90.44 91 THR A N 1
ATOM 705 C CA . THR A 1 91 ? -21.875 -6.491 6.185 1.00 90.44 91 THR A CA 1
ATOM 706 C C . THR A 1 91 ? -22.188 -5.839 7.536 1.00 90.44 91 THR A C 1
ATOM 708 O O . THR A 1 91 ? -22.821 -6.482 8.374 1.00 90.44 91 THR A O 1
ATOM 711 N N . PRO A 1 92 ? -21.762 -4.588 7.792 1.00 90.12 92 PRO A N 1
ATOM 712 C CA . PRO A 1 92 ? -22.082 -3.907 9.042 1.00 90.12 92 PRO A CA 1
ATOM 713 C C . PRO A 1 92 ? -23.587 -3.640 9.146 1.00 90.12 92 PRO A C 1
ATOM 715 O O . PRO A 1 92 ? -24.188 -3.108 8.214 1.00 90.12 92 PRO A O 1
ATOM 718 N N . ALA A 1 93 ? -24.180 -3.980 10.291 1.00 89.44 93 ALA A N 1
ATOM 719 C CA . ALA A 1 93 ? -25.598 -3.736 10.564 1.00 89.44 93 ALA A CA 1
ATOM 720 C C . ALA A 1 93 ? -25.861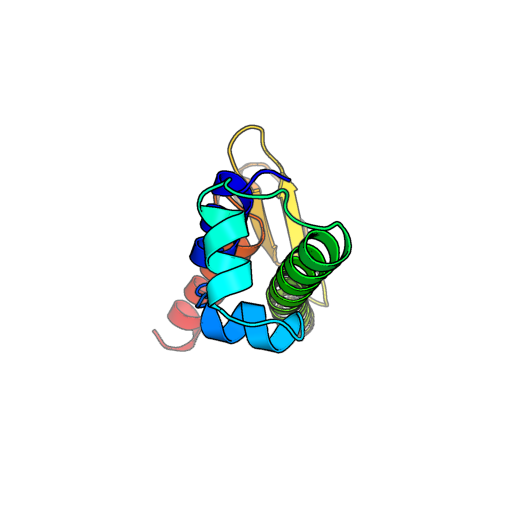 -2.334 11.145 1.00 89.44 93 ALA A C 1
ATOM 722 O O . ALA A 1 93 ? -26.927 -1.762 10.929 1.00 89.44 93 ALA A O 1
ATOM 723 N N . ASP A 1 94 ? -24.890 -1.775 11.870 1.00 91.62 94 ASP A N 1
ATOM 724 C CA . ASP A 1 94 ? -25.015 -0.503 12.578 1.00 91.62 94 ASP A CA 1
ATOM 725 C C . ASP A 1 94 ? -23.657 0.209 12.740 1.00 91.62 94 ASP A C 1
ATOM 727 O O . ASP A 1 94 ? -22.612 -0.227 12.241 1.00 91.62 94 ASP A O 1
ATOM 731 N N . ARG A 1 95 ? -23.679 1.351 13.437 1.00 89.94 95 ARG A N 1
ATOM 732 C CA . ARG A 1 95 ? -22.490 2.164 13.704 1.00 89.94 95 ARG A CA 1
ATOM 733 C C . ARG A 1 95 ? -21.509 1.490 14.668 1.00 89.94 95 ARG A C 1
ATOM 735 O O . ARG A 1 95 ? -20.304 1.631 14.470 1.00 89.94 95 ARG A O 1
ATOM 742 N N . ASP A 1 96 ? -21.993 0.728 15.642 1.00 90.62 96 ASP A N 1
ATOM 743 C CA . ASP A 1 96 ? -21.144 0.050 16.625 1.00 90.62 96 ASP A CA 1
ATOM 744 C C . ASP A 1 96 ? -20.302 -1.043 15.954 1.00 90.62 96 ASP A C 1
ATOM 746 O O . ASP A 1 96 ? -19.137 -1.249 16.303 1.00 90.62 96 ASP A O 1
ATOM 750 N N . PHE A 1 97 ? -20.852 -1.710 14.935 1.00 90.56 97 PHE A N 1
ATOM 751 C CA . PHE A 1 97 ? -20.097 -2.609 14.062 1.00 90.56 97 PHE A CA 1
ATOM 752 C C . PHE A 1 97 ? -18.955 -1.884 13.347 1.00 90.56 97 PHE A C 1
ATOM 754 O O . PHE A 1 97 ? -17.827 -2.379 13.320 1.00 90.56 97 PHE A O 1
ATOM 761 N N . ILE A 1 98 ? -19.221 -0.697 12.798 1.00 93.12 98 ILE A N 1
ATOM 762 C CA . ILE A 1 98 ? -18.216 0.120 12.103 1.00 93.12 98 ILE A CA 1
ATOM 763 C C . ILE A 1 98 ? -17.116 0.588 13.069 1.00 93.12 98 ILE A C 1
ATOM 765 O O . ILE A 1 98 ? -15.953 0.685 12.672 1.00 93.12 98 ILE A O 1
ATOM 769 N N . ASP A 1 99 ? -17.449 0.871 14.328 1.00 93.06 99 ASP A N 1
ATOM 770 C CA . ASP A 1 99 ? -16.486 1.258 15.370 1.00 93.06 99 ASP A CA 1
ATOM 771 C C . ASP A 1 99 ? -15.573 0.111 15.820 1.00 93.06 99 ASP A C 1
ATOM 773 O O . ASP A 1 99 ? -14.444 0.360 16.243 1.00 93.06 99 ASP A O 1
ATOM 777 N N . LYS A 1 100 ? -15.993 -1.144 15.631 1.00 91.94 100 LYS A N 1
ATOM 778 C CA . LYS A 1 100 ? -15.182 -2.339 15.929 1.00 91.94 100 LYS A CA 1
ATOM 779 C C . LYS A 1 100 ? -14.276 -2.786 14.777 1.00 91.94 100 LYS A C 1
ATOM 781 O O . LYS A 1 100 ? -13.382 -3.609 14.990 1.00 91.94 100 LYS A O 1
ATOM 786 N N . MET A 1 101 ? -14.472 -2.261 13.566 1.00 95.94 101 MET A N 1
ATOM 787 C CA . MET A 1 101 ? -13.640 -2.586 12.400 1.00 95.94 101 MET A CA 1
ATOM 788 C C . MET A 1 101 ? -12.165 -2.204 12.613 1.00 95.94 101 MET A C 1
ATOM 790 O O . MET A 1 101 ? -11.826 -1.379 13.462 1.00 95.94 101 MET A O 1
ATOM 794 N N . ALA A 1 102 ? -11.260 -2.817 11.849 1.00 97.12 102 ALA A N 1
ATOM 795 C CA . ALA A 1 102 ? -9.848 -2.450 11.883 1.00 97.12 102 ALA A CA 1
ATOM 796 C C . ALA A 1 102 ? -9.635 -1.138 11.124 1.00 97.12 102 ALA A C 1
ATOM 798 O O . ALA A 1 102 ? -10.040 -1.029 9.968 1.00 97.12 102 ALA A O 1
ATOM 799 N N . ASP A 1 103 ? -9.009 -0.145 11.750 1.00 97.25 103 ASP A N 1
ATOM 800 C CA . ASP A 1 103 ? -8.810 1.186 11.183 1.00 97.25 103 ASP A CA 1
ATOM 801 C C . ASP A 1 103 ? -7.354 1.443 10.762 1.00 97.25 103 ASP A C 1
ATOM 803 O O . ASP A 1 103 ? -6.409 0.960 11.381 1.00 97.25 103 ASP A O 1
ATOM 807 N N . GLY A 1 104 ? -7.149 2.242 9.717 1.00 96.31 104 GLY A N 1
ATOM 808 C CA . GLY A 1 104 ? -5.817 2.613 9.231 1.00 96.31 104 GLY A CA 1
ATOM 809 C C . GLY A 1 104 ? -5.828 3.881 8.385 1.00 96.31 104 GLY A C 1
ATOM 810 O O . GLY A 1 104 ? -6.861 4.279 7.847 1.00 96.31 104 GLY A O 1
ATOM 811 N N . ASN A 1 105 ? -4.673 4.530 8.241 1.00 94.44 105 ASN A N 1
ATOM 812 C CA . ASN A 1 105 ? -4.536 5.738 7.420 1.00 94.44 105 ASN A CA 1
ATOM 813 C C . ASN A 1 105 ? -4.558 5.422 5.913 1.00 94.44 105 ASN A C 1
ATOM 815 O O . ASN A 1 105 ? -4.801 6.305 5.090 1.00 94.44 105 ASN A O 1
ATOM 819 N N . SER A 1 106 ? -4.350 4.155 5.547 1.00 93.25 106 SER A N 1
ATOM 820 C CA . SER A 1 106 ? -4.517 3.613 4.198 1.00 93.25 106 SER A CA 1
ATOM 821 C C . SER A 1 106 ? -5.349 2.325 4.220 1.00 93.25 106 SER A C 1
ATOM 823 O O . SER A 1 106 ? -5.518 1.697 5.267 1.00 93.25 106 SER A O 1
ATOM 825 N N . ILE A 1 107 ? -5.844 1.914 3.048 1.00 93.50 107 ILE A N 1
ATOM 826 C CA . ILE A 1 107 ? -6.539 0.629 2.873 1.00 93.50 107 ILE A CA 1
ATOM 827 C C . ILE A 1 107 ? -5.624 -0.531 3.289 1.00 93.50 107 ILE A C 1
ATOM 829 O O . ILE A 1 107 ? -6.042 -1.394 4.052 1.00 93.50 107 ILE A O 1
ATOM 833 N N . GLU A 1 108 ? -4.366 -0.526 2.834 1.00 93.00 108 GLU A N 1
ATOM 834 C CA . GLU A 1 108 ? -3.379 -1.562 3.169 1.00 93.00 108 GLU A CA 1
ATOM 835 C C . GLU A 1 108 ? -3.170 -1.671 4.688 1.00 93.00 108 GLU A C 1
ATOM 837 O O . GLU A 1 108 ? -3.209 -2.772 5.230 1.00 93.00 108 GLU A O 1
ATOM 842 N N . GLU A 1 109 ? -3.013 -0.541 5.389 1.00 93.88 109 GLU A N 1
ATOM 843 C CA . GL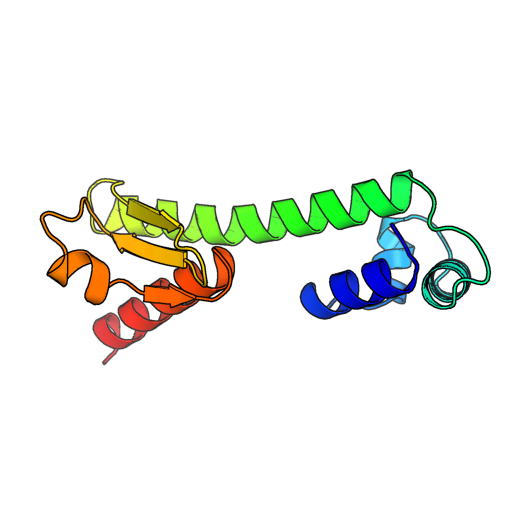U A 1 109 ? -2.819 -0.526 6.844 1.00 93.88 109 GLU A CA 1
ATOM 844 C C . GLU A 1 109 ? -4.022 -1.129 7.582 1.00 93.88 109 GLU A C 1
ATOM 846 O O . GLU A 1 109 ? -3.849 -1.967 8.468 1.00 93.88 109 GLU A O 1
ATOM 851 N N . ALA A 1 110 ? -5.240 -0.738 7.197 1.00 96.44 110 ALA A N 1
ATOM 852 C CA . ALA A 1 110 ? -6.464 -1.250 7.807 1.00 96.44 110 ALA A CA 1
ATOM 853 C C . ALA A 1 110 ? -6.642 -2.762 7.562 1.00 96.44 110 ALA A C 1
ATOM 855 O O . ALA A 1 110 ? -7.007 -3.498 8.480 1.00 96.44 110 ALA A O 1
ATOM 856 N N . ILE A 1 111 ? -6.323 -3.248 6.354 1.00 96.00 111 ILE A N 1
ATOM 857 C CA . ILE A 1 111 ? -6.351 -4.682 6.025 1.00 96.00 111 ILE A CA 1
ATOM 858 C C . ILE A 1 111 ? -5.336 -5.459 6.864 1.00 96.00 111 ILE A C 1
ATOM 860 O O . ILE A 1 111 ? -5.677 -6.495 7.429 1.00 96.00 111 ILE A O 1
ATOM 864 N N . LEU A 1 112 ? -4.091 -4.984 6.947 1.00 93.62 112 LEU A N 1
ATOM 865 C CA . LEU A 1 112 ? -3.042 -5.677 7.697 1.00 93.62 112 LEU A CA 1
ATOM 866 C C . LEU A 1 112 ? -3.395 -5.769 9.185 1.00 93.62 112 LEU A C 1
ATOM 868 O O . LEU A 1 112 ? -3.294 -6.850 9.756 1.00 93.62 112 LEU A O 1
ATOM 872 N N . LYS A 1 113 ? -3.926 -4.692 9.778 1.00 96.12 113 LYS A N 1
ATOM 873 C CA . LYS A 1 113 ? -4.429 -4.715 11.160 1.00 96.12 113 LYS A CA 1
ATOM 874 C C . LYS A 1 113 ? -5.562 -5.721 11.365 1.00 96.12 113 LYS A C 1
ATOM 876 O O . LYS A 1 113 ? -5.593 -6.386 12.395 1.00 96.12 113 LYS A O 1
ATOM 881 N N . LEU A 1 114 ? -6.490 -5.854 10.411 1.00 95.75 114 LEU A N 1
ATOM 882 C CA . LEU A 1 114 ? -7.539 -6.878 10.486 1.00 95.75 114 LEU A CA 1
ATOM 883 C C . LEU A 1 114 ? -6.945 -8.294 10.471 1.00 95.75 114 LEU A C 1
ATOM 885 O O . LEU A 1 114 ? -7.340 -9.132 11.279 1.00 95.75 114 LEU A O 1
ATOM 889 N N . LEU A 1 115 ? -5.996 -8.553 9.567 1.00 92.50 115 LEU A N 1
ATOM 890 C CA . LEU A 1 115 ? -5.324 -9.850 9.460 1.00 92.50 115 LEU A CA 1
ATOM 891 C C . LEU A 1 115 ? -4.558 -10.199 10.743 1.00 92.50 115 LEU A C 1
ATOM 893 O O . LEU A 1 115 ? -4.604 -11.348 11.179 1.00 92.50 115 LEU A O 1
ATOM 897 N N . ASP A 1 116 ? -3.893 -9.221 11.357 1.00 92.88 116 ASP A N 1
ATOM 898 C CA . ASP A 1 116 ? -3.154 -9.424 12.604 1.00 92.88 116 ASP A CA 1
ATOM 899 C C . ASP A 1 116 ? -4.096 -9.699 13.788 1.00 92.88 116 ASP A C 1
ATOM 901 O O . ASP A 1 116 ? -3.876 -10.677 14.500 1.00 92.88 116 ASP A O 1
ATOM 905 N N . ARG A 1 117 ? -5.219 -8.969 13.925 1.00 91.94 117 ARG A N 1
ATOM 906 C CA . ARG A 1 117 ? -6.252 -9.267 14.946 1.00 91.94 117 ARG A CA 1
ATOM 907 C C . ARG A 1 117 ? -6.755 -10.710 14.860 1.00 91.94 117 ARG A C 1
ATOM 909 O O . ARG A 1 117 ? -6.949 -11.367 15.874 1.00 91.94 117 ARG A O 1
ATOM 916 N N . ILE A 1 118 ? -6.980 -11.218 13.648 1.00 88.06 118 ILE A N 1
ATOM 917 C CA . ILE A 1 118 ? -7.479 -12.588 13.450 1.00 88.06 118 ILE A CA 1
ATOM 918 C C . ILE A 1 118 ? -6.402 -13.623 13.778 1.00 88.06 118 ILE A C 1
ATOM 920 O O . ILE A 1 118 ? -6.717 -14.667 14.343 1.00 88.06 118 ILE A O 1
ATOM 924 N N . ARG A 1 119 ? -5.132 -13.341 13.463 1.00 84.06 119 ARG A N 1
ATOM 925 C CA . ARG A 1 119 ? -4.010 -14.207 13.854 1.00 84.06 119 ARG A CA 1
ATOM 926 C C . ARG A 1 119 ? -3.880 -14.317 15.367 1.00 84.06 119 ARG A C 1
ATOM 928 O O . ARG A 1 119 ? -3.678 -15.423 15.851 1.00 84.06 119 ARG A O 1
ATOM 935 N N . GLU A 1 120 ? -4.021 -13.206 16.086 1.00 83.69 120 GLU A N 1
ATOM 936 C CA . GLU A 1 120 ? -3.998 -13.188 17.553 1.00 83.69 120 GLU A CA 1
ATOM 937 C C . GLU A 1 120 ? -5.134 -14.025 18.147 1.00 83.69 120 GLU A C 1
ATOM 939 O O . GLU A 1 120 ? -4.899 -14.780 19.076 1.00 83.69 120 GLU A O 1
ATOM 944 N N . VAL A 1 121 ? -6.343 -13.964 17.582 1.00 79.56 121 VAL A N 1
ATOM 945 C CA . VAL A 1 121 ? -7.479 -14.776 18.055 1.00 79.56 121 VAL A CA 1
ATOM 946 C C . VAL A 1 121 ? -7.323 -16.262 17.709 1.00 79.56 121 VAL A C 1
ATOM 948 O O . VAL A 1 121 ? -7.745 -17.117 18.478 1.00 79.56 121 VAL A O 1
ATOM 951 N N . ALA A 1 122 ? -6.744 -16.592 16.552 1.00 68.50 122 ALA A N 1
ATOM 952 C CA . ALA A 1 122 ? -6.593 -17.980 16.108 1.00 68.50 122 ALA A CA 1
ATOM 953 C C . ALA A 1 122 ? -5.467 -18.748 16.829 1.00 68.50 122 ALA A C 1
ATOM 955 O O . ALA A 1 122 ? -5.482 -19.978 16.823 1.00 68.50 122 ALA A O 1
ATOM 956 N N . TRP A 1 123 ? -4.491 -18.039 17.405 1.00 59.16 123 TRP A N 1
ATOM 957 C CA . TRP A 1 123 ? -3.307 -18.616 18.063 1.00 59.16 123 TRP A CA 1
ATOM 958 C C . TRP A 1 123 ? -3.104 -18.146 19.512 1.00 59.16 123 TRP A C 1
ATOM 960 O O . TRP A 1 123 ? -2.071 -18.464 20.107 1.00 59.16 123 TRP A O 1
ATOM 970 N N . GLY A 1 124 ? -4.044 -17.367 20.046 1.00 49.16 124 GLY A N 1
ATOM 971 C CA . GLY A 1 124 ? -4.064 -16.871 21.425 1.00 49.16 124 GLY A CA 1
ATOM 972 C C . GLY A 1 124 ? -4.969 -17.666 22.351 1.00 49.16 124 GLY A C 1
ATOM 973 O O . GLY A 1 124 ? -5.688 -18.572 21.872 1.00 49.16 124 GLY A O 1
#